Protein AF-A0A936AR29-F1 (afdb_monomer_lite)

Foldseek 3Di:
DFDADPPPRHTPDDDDQQAWDCDPVRDTWGFWDADDDDWDDDPQKIWGFGAPPPVPTRGIGDIDIDHPDDD

pLDDT: mean 94.22, std 6.65, range [55.06, 98.56]

Structure (mmCIF, N/CA/C/O backbone):
data_AF-A0A936AR29-F1
#
_entry.id   AF-A0A936AR29-F1
#
loop_
_atom_site.group_PDB
_atom_site.id
_atom_site.type_symbol
_atom_site.label_atom_id
_atom_site.label_alt_id
_atom_site.label_comp_id
_atom_site.label_asym_id
_atom_site.label_entity_id
_atom_site.label_seq_id
_atom_site.pdbx_PDB_ins_code
_atom_site.Cartn_x
_atom_site.Cartn_y
_atom_site.Cartn_z
_atom_site.occupancy
_atom_site.B_iso_or_equiv
_atom_site.auth_seq_id
_atom_site.auth_comp_id
_atom_site.auth_asym_id
_atom_site.auth_atom_id
_atom_site.pdbx_PDB_model_num
ATOM 1 N N . MET A 1 1 ? 3.954 2.578 -4.069 1.00 92.75 1 MET A N 1
ATOM 2 C CA . MET A 1 1 ? 3.466 1.301 -4.634 1.00 92.75 1 MET A CA 1
ATOM 3 C C . MET A 1 1 ? 2.878 1.593 -5.997 1.00 92.75 1 MET A C 1
ATOM 5 O O . MET A 1 1 ? 2.065 2.498 -6.087 1.00 92.75 1 MET A O 1
ATOM 9 N N . ARG A 1 2 ? 3.269 0.850 -7.036 1.00 96.00 2 ARG A N 1
ATOM 10 C CA . ARG A 1 2 ? 2.750 1.050 -8.396 1.00 96.00 2 ARG A CA 1
ATOM 11 C C . ARG A 1 2 ? 2.069 -0.202 -8.909 1.00 96.00 2 ARG A C 1
ATOM 13 O O . ARG A 1 2 ? 2.588 -1.299 -8.721 1.00 96.00 2 ARG A O 1
ATOM 20 N N . ALA A 1 3 ? 0.950 -0.018 -9.597 1.00 95.94 3 ALA A N 1
ATOM 21 C CA . ALA A 1 3 ? 0.371 -1.034 -10.460 1.00 95.94 3 ALA A CA 1
ATOM 22 C C . ALA A 1 3 ? 0.652 -0.666 -11.917 1.00 95.94 3 ALA A C 1
ATOM 24 O O . ALA A 1 3 ? 0.531 0.497 -12.317 1.00 95.94 3 ALA A O 1
ATOM 25 N N . PHE A 1 4 ? 1.015 -1.669 -12.708 1.00 97.69 4 PHE A N 1
ATOM 26 C CA . PHE A 1 4 ? 1.339 -1.518 -14.119 1.00 97.69 4 PHE A CA 1
ATOM 27 C C . PHE A 1 4 ? 0.316 -2.268 -14.969 1.00 97.69 4 PHE A C 1
ATOM 29 O O . PHE A 1 4 ? -0.175 -3.330 -14.587 1.00 97.69 4 PHE A O 1
ATOM 36 N N . SER A 1 5 ? 0.001 -1.711 -16.132 1.00 98.06 5 SER A N 1
ATOM 37 C CA . SER A 1 5 ? -0.779 -2.389 -17.161 1.00 98.06 5 SER A CA 1
ATOM 38 C C . SER A 1 5 ? -0.030 -3.627 -17.647 1.00 98.06 5 SER A C 1
ATOM 40 O O . SER A 1 5 ? 1.135 -3.551 -18.033 1.00 98.06 5 SER A O 1
ATOM 42 N N . THR A 1 6 ? -0.718 -4.766 -17.695 1.00 97.69 6 THR A N 1
ATOM 43 C CA . THR A 1 6 ? -0.151 -6.021 -18.211 1.00 97.69 6 THR A CA 1
ATOM 44 C C . THR A 1 6 ? 0.032 -6.019 -19.729 1.00 97.69 6 THR A C 1
ATOM 46 O O . THR A 1 6 ? 0.702 -6.900 -20.257 1.00 97.69 6 THR A O 1
ATOM 49 N N . LYS A 1 7 ? -0.558 -5.048 -20.440 1.00 98.44 7 LYS A N 1
ATOM 50 C CA . LYS A 1 7 ? -0.490 -4.953 -21.906 1.00 98.44 7 LYS A CA 1
ATOM 51 C C . LYS A 1 7 ? 0.780 -4.263 -22.394 1.00 98.44 7 LYS A C 1
ATOM 53 O O . LYS A 1 7 ? 1.343 -4.667 -23.401 1.00 98.44 7 LYS A O 1
ATOM 58 N N . ASP A 1 8 ? 1.180 -3.196 -21.710 1.00 98.0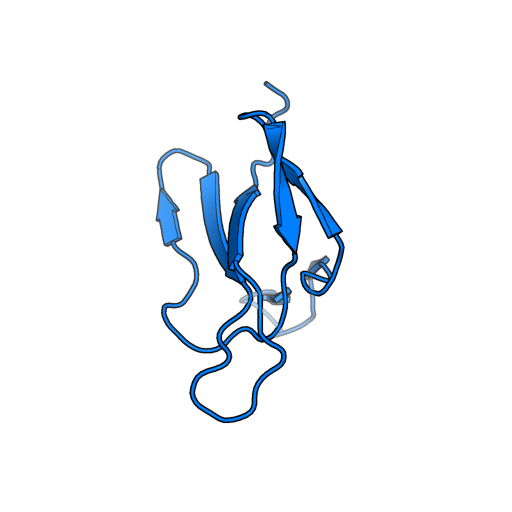6 8 ASP A N 1
ATOM 59 C CA . ASP A 1 8 ? 2.184 -2.238 -22.193 1.00 98.06 8 ASP A CA 1
ATOM 60 C C . ASP A 1 8 ? 3.113 -1.708 -21.087 1.00 98.06 8 ASP A C 1
ATOM 62 O O . ASP A 1 8 ? 3.968 -0.867 -21.352 1.00 98.06 8 ASP A 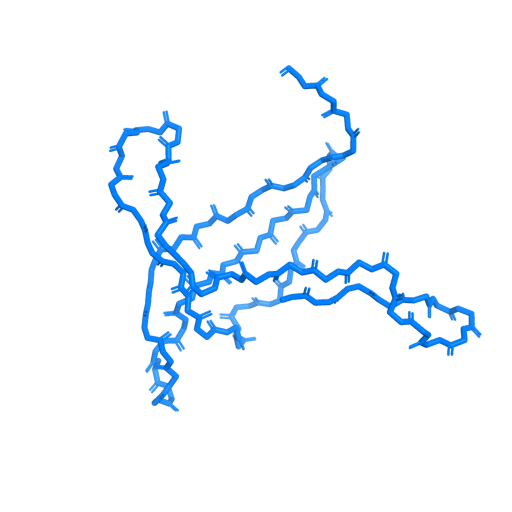O 1
ATOM 66 N N . GLY A 1 9 ? 2.971 -2.172 -19.841 1.00 98.25 9 GLY A N 1
ATOM 67 C CA . GLY A 1 9 ? 3.859 -1.798 -18.739 1.00 98.25 9 GLY A CA 1
ATOM 68 C C . GLY A 1 9 ? 3.719 -0.353 -18.261 1.00 98.25 9 GLY A C 1
ATOM 69 O O . GLY A 1 9 ? 4.496 0.078 -17.411 1.00 98.25 9 GLY A O 1
ATOM 70 N N . ARG A 1 10 ? 2.740 0.417 -18.753 1.00 98.56 10 ARG A N 1
ATOM 71 C CA . ARG A 1 10 ? 2.509 1.778 -18.251 1.00 98.56 10 ARG A CA 1
ATOM 72 C C . ARG A 1 10 ? 1.948 1.742 -16.831 1.00 98.56 10 ARG A C 1
ATOM 74 O O . ARG A 1 10 ? 1.180 0.845 -16.481 1.00 98.56 10 ARG A O 1
ATOM 81 N N . VAL A 1 11 ? 2.285 2.742 -16.023 1.00 98.06 11 VAL A N 1
ATOM 82 C CA . VAL A 1 11 ? 1.709 2.902 -14.680 1.00 98.06 11 VAL A CA 1
ATOM 83 C C . VAL A 1 11 ? 0.214 3.208 -14.811 1.00 98.06 11 VAL A C 1
ATOM 85 O O . VAL A 1 11 ? -0.172 4.116 -15.545 1.00 98.06 11 VAL A O 1
ATOM 88 N N . ILE A 1 12 ? -0.622 2.444 -14.109 1.00 97.19 12 ILE A N 1
ATOM 89 C CA . ILE A 1 12 ? -2.083 2.639 -14.057 1.00 97.19 12 ILE A CA 1
ATOM 90 C C . ILE A 1 12 ? -2.567 3.101 -12.682 1.00 97.19 12 ILE A C 1
ATOM 92 O O . ILE A 1 12 ? -3.676 3.611 -12.565 1.00 97.19 12 ILE A O 1
ATOM 96 N N . TRP A 1 13 ? -1.736 2.947 -11.653 1.00 96.81 13 TRP A N 1
ATOM 97 C CA . TRP A 1 13 ? -1.988 3.450 -10.310 1.00 96.81 13 TRP A CA 1
ATOM 98 C C . TRP A 1 13 ? -0.657 3.622 -9.578 1.00 96.81 13 TRP A C 1
ATOM 100 O O . TRP A 1 13 ? 0.238 2.783 -9.717 1.00 96.81 13 TRP A O 1
ATOM 110 N N . ASP A 1 14 ? -0.530 4.700 -8.811 1.00 96.75 14 ASP A N 1
ATOM 111 C CA . ASP A 1 14 ? 0.601 4.957 -7.923 1.00 96.75 14 ASP A CA 1
ATOM 112 C C . ASP A 1 14 ? 0.065 5.475 -6.589 1.00 96.75 14 ASP A C 1
ATOM 114 O O . ASP A 1 14 ? -0.876 6.271 -6.545 1.00 96.75 14 ASP A O 1
ATOM 118 N N . TYR A 1 15 ? 0.661 5.004 -5.505 1.00 96.19 15 TYR A N 1
ATOM 119 C CA . TYR A 1 15 ? 0.309 5.401 -4.158 1.00 96.19 15 TYR A CA 1
ATOM 120 C C . TYR A 1 15 ? 1.546 5.442 -3.273 1.00 96.19 15 TYR A C 1
ATOM 122 O O . TYR A 1 15 ? 2.230 4.428 -3.086 1.00 96.19 15 TYR A O 1
ATOM 130 N N . ASP A 1 16 ? 1.814 6.611 -2.699 1.00 96.81 16 ASP A N 1
ATOM 131 C CA . ASP A 1 16 ? 2.900 6.779 -1.745 1.00 96.81 16 ASP A CA 1
ATOM 132 C C . ASP A 1 16 ? 2.517 6.188 -0.382 1.00 96.81 16 ASP A C 1
ATOM 134 O O . ASP A 1 16 ? 1.575 6.633 0.284 1.00 96.81 16 ASP A O 1
ATOM 138 N N . THR A 1 17 ? 3.253 5.149 0.016 1.00 96.44 17 THR A N 1
ATOM 139 C CA . THR A 1 17 ? 3.048 4.459 1.289 1.00 96.44 17 THR A CA 1
ATOM 140 C C . THR A 1 17 ? 3.834 5.094 2.436 1.00 96.44 17 THR A C 1
ATOM 142 O O . THR A 1 17 ? 3.547 4.809 3.592 1.00 96.44 17 THR A O 1
ATOM 145 N N . ALA A 1 18 ? 4.833 5.937 2.164 1.00 96.69 18 ALA A N 1
ATOM 146 C CA . ALA A 1 18 ? 5.777 6.441 3.161 1.00 96.69 18 ALA A CA 1
ATOM 147 C C . ALA A 1 18 ? 5.247 7.675 3.917 1.00 96.69 18 ALA A C 1
ATOM 149 O O . ALA A 1 18 ? 5.883 8.727 3.962 1.00 96.69 18 ALA A O 1
ATOM 150 N N . ARG A 1 19 ? 4.067 7.545 4.533 1.00 97.06 19 ARG A N 1
ATOM 151 C CA . ARG A 1 19 ? 3.386 8.625 5.265 1.00 97.06 19 ARG A CA 1
ATOM 152 C C . ARG A 1 19 ? 2.802 8.158 6.594 1.00 97.06 19 ARG A C 1
ATOM 154 O O . ARG A 1 19 ? 2.810 6.967 6.906 1.00 97.06 19 ARG A O 1
ATOM 161 N N . GLU A 1 20 ? 2.305 9.107 7.378 1.00 98.00 20 GLU A N 1
ATOM 162 C CA . GLU A 1 20 ? 1.538 8.823 8.592 1.00 98.00 20 GLU A CA 1
ATOM 163 C C . GLU A 1 20 ? 0.105 8.389 8.257 1.00 98.00 20 GLU A C 1
ATOM 165 O O . GLU A 1 20 ? -0.496 8.850 7.284 1.00 98.00 20 GLU A O 1
ATOM 170 N N . TYR A 1 21 ? -0.439 7.495 9.081 1.00 97.25 21 TYR A N 1
ATOM 171 C CA . TYR A 1 21 ? -1.772 6.929 8.928 1.00 97.25 21 TYR A CA 1
ATOM 172 C C . TYR A 1 21 ? -2.541 6.971 10.245 1.00 97.25 21 TYR A C 1
ATOM 174 O O . TYR A 1 21 ? -2.058 6.509 11.283 1.00 97.25 21 TYR A O 1
ATOM 182 N N . GLN A 1 22 ? -3.787 7.434 10.158 1.00 96.19 22 GLN A N 1
ATOM 183 C CA . GLN A 1 22 ? -4.812 7.131 11.146 1.00 96.19 22 GLN A CA 1
ATOM 184 C C . GLN A 1 22 ? -5.426 5.778 10.782 1.00 96.19 22 GLN A C 1
ATOM 186 O O . GLN A 1 22 ? -6.017 5.629 9.713 1.00 96.19 22 GLN A O 1
ATOM 191 N N . THR A 1 23 ? -5.249 4.775 11.638 1.00 96.31 23 THR A N 1
ATOM 192 C CA . THR A 1 23 ? -5.749 3.421 11.368 1.00 96.31 23 THR A CA 1
ATOM 193 C C . THR A 1 23 ? -7.155 3.217 11.927 1.00 96.31 23 THR A C 1
ATOM 195 O O . THR A 1 23 ? -7.603 3.931 12.828 1.00 96.31 23 THR A O 1
ATOM 198 N N . VAL A 1 24 ? -7.847 2.198 11.412 1.00 94.69 24 VAL A N 1
ATOM 199 C CA . VAL A 1 24 ? -9.224 1.853 11.802 1.00 94.69 24 VAL A CA 1
ATOM 200 C C . VAL A 1 24 ? -9.361 1.418 13.263 1.00 94.69 24 VAL A C 1
ATOM 202 O O . VAL A 1 24 ? -10.430 1.569 13.841 1.00 94.69 24 VAL A O 1
ATOM 205 N N . ASN A 1 25 ? -8.289 0.907 13.878 1.00 94.75 25 ASN A N 1
ATOM 206 C CA . ASN A 1 25 ? -8.270 0.555 15.301 1.00 94.75 25 ASN A CA 1
ATOM 207 C C . ASN A 1 25 ? -7.723 1.692 16.188 1.00 94.75 25 ASN A C 1
ATOM 209 O O . ASN A 1 25 ? -7.484 1.480 17.374 1.00 94.75 25 ASN A O 1
ATOM 213 N N . GLY A 1 26 ? -7.496 2.883 15.626 1.00 95.62 26 GLY A N 1
ATOM 214 C CA . GLY A 1 26 ? -7.028 4.062 16.354 1.00 95.62 26 GLY A CA 1
ATOM 215 C C . GLY A 1 26 ? -5.518 4.117 16.606 1.00 95.62 26 GLY A C 1
ATOM 216 O O . GLY A 1 26 ? -5.023 5.162 17.032 1.00 95.62 26 GLY A O 1
ATOM 217 N N . ALA A 1 27 ? -4.766 3.048 16.326 1.00 96.12 27 ALA A N 1
ATOM 218 C CA . ALA A 1 27 ? -3.320 3.042 16.500 1.00 96.12 27 ALA A CA 1
ATOM 219 C C . ALA A 1 27 ? -2.645 3.990 15.497 1.00 96.12 27 ALA A C 1
ATOM 221 O O . ALA A 1 27 ? -2.982 4.019 14.310 1.00 96.12 27 ALA A O 1
ATOM 222 N N . LYS A 1 28 ? -1.652 4.756 15.952 1.00 95.75 28 LYS A N 1
ATOM 223 C CA . LYS A 1 28 ? -0.811 5.526 15.033 1.00 95.75 28 LYS A CA 1
ATOM 224 C C . LYS A 1 28 ? 0.041 4.559 14.226 1.00 95.75 28 LYS A C 1
ATOM 226 O O . LYS A 1 28 ? 0.678 3.677 14.798 1.00 95.75 28 LYS A O 1
ATOM 231 N N . ALA A 1 29 ? 0.075 4.755 12.918 1.00 97.56 29 ALA A N 1
ATOM 232 C CA . ALA A 1 29 ? 0.901 3.962 12.029 1.00 97.56 29 ALA A CA 1
ATOM 233 C C . ALA A 1 29 ? 1.650 4.870 11.059 1.00 97.56 29 ALA A C 1
ATOM 235 O O . ALA A 1 29 ? 1.238 5.995 10.772 1.00 97.56 29 ALA A O 1
ATOM 236 N N . ARG A 1 30 ? 2.770 4.373 10.552 1.00 97.88 30 ARG A N 1
ATOM 237 C CA . ARG A 1 30 ? 3.582 5.063 9.554 1.00 97.88 30 ARG A CA 1
ATOM 238 C C . ARG A 1 30 ? 4.090 4.026 8.575 1.00 97.88 30 ARG A C 1
ATOM 240 O O . ARG A 1 30 ? 4.607 3.001 9.008 1.00 97.88 30 ARG A O 1
ATOM 247 N N . GLY A 1 31 ? 3.941 4.276 7.284 1.00 97.38 31 GLY A N 1
ATOM 248 C CA . GLY A 1 31 ? 4.568 3.431 6.276 1.00 97.38 31 GLY A CA 1
ATOM 249 C C . GLY A 1 31 ? 5.996 3.866 5.959 1.00 97.38 31 GLY A C 1
ATOM 250 O O . GLY A 1 31 ? 6.505 4.868 6.458 1.00 97.38 31 GLY A O 1
ATOM 251 N N . GLY A 1 32 ? 6.649 3.095 5.106 1.00 96.56 32 GLY A N 1
ATOM 252 C CA . GLY A 1 32 ? 8.028 3.309 4.698 1.00 96.56 32 GLY A CA 1
ATOM 253 C C . GLY A 1 32 ? 8.384 2.425 3.512 1.00 96.56 32 GLY A C 1
ATOM 254 O O . GLY A 1 32 ? 7.563 2.222 2.613 1.00 96.56 32 GLY A O 1
ATOM 255 N N . SER A 1 33 ? 9.602 1.890 3.515 1.00 95.88 33 SER A N 1
ATOM 256 C CA . SER A 1 33 ? 10.111 1.051 2.431 1.00 95.88 33 SER A CA 1
ATOM 257 C C . SER A 1 33 ? 9.242 -0.188 2.199 1.00 95.88 33 SER A C 1
ATOM 259 O O . SER A 1 33 ? 8.680 -0.771 3.132 1.00 95.88 33 SER A O 1
ATOM 261 N N . LEU 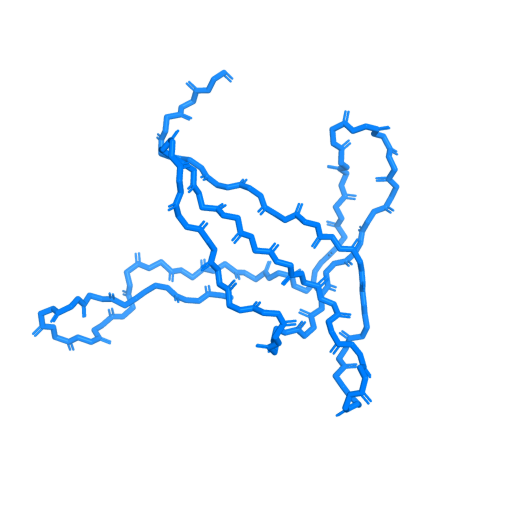A 1 34 ? 9.139 -0.569 0.926 1.00 94.88 34 LEU A N 1
ATOM 262 C CA . LEU A 1 34 ? 8.463 -1.769 0.446 1.00 94.88 34 LEU A CA 1
ATOM 263 C C . LEU A 1 34 ? 9.543 -2.737 -0.038 1.00 94.88 34 LEU A C 1
ATOM 265 O O . LEU A 1 34 ? 10.339 -2.360 -0.895 1.00 94.88 34 LEU A O 1
ATOM 269 N N . ASP A 1 35 ? 9.575 -3.941 0.521 1.00 91.12 35 ASP A N 1
ATOM 270 C CA . ASP A 1 35 ? 10.560 -4.968 0.167 1.00 91.12 35 ASP A CA 1
ATOM 271 C C . ASP A 1 35 ? 9.879 -6.347 0.124 1.00 91.12 35 ASP A C 1
ATOM 273 O O . ASP A 1 35 ? 9.349 -6.738 -0.916 1.00 91.12 35 ASP A O 1
ATOM 277 N N . ALA A 1 36 ? 9.752 -7.025 1.270 1.00 82.19 36 ALA A N 1
A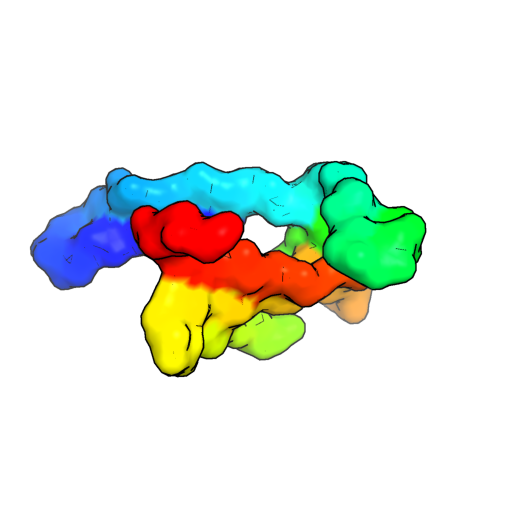TOM 278 C CA . ALA A 1 36 ? 9.041 -8.296 1.390 1.00 82.19 36 ALA A CA 1
ATOM 279 C C . ALA A 1 36 ? 8.068 -8.313 2.590 1.00 82.19 36 ALA A C 1
ATOM 281 O O . ALA A 1 36 ? 8.327 -7.652 3.599 1.00 82.19 36 ALA A O 1
ATOM 282 N N . PRO A 1 37 ? 6.974 -9.101 2.531 1.00 86.38 37 PRO A N 1
ATOM 283 C CA . PRO A 1 37 ? 6.452 -9.811 1.358 1.00 86.38 37 PRO A CA 1
ATOM 284 C C . PRO A 1 37 ? 5.725 -8.871 0.376 1.00 86.38 37 PRO A C 1
ATOM 286 O O . PRO A 1 37 ? 5.340 -7.757 0.730 1.00 86.38 37 PRO A O 1
ATOM 289 N N . GLY A 1 38 ? 5.520 -9.342 -0.860 1.00 89.94 38 GLY A N 1
ATOM 290 C CA . GLY A 1 38 ? 4.743 -8.628 -1.881 1.00 89.94 38 GLY A CA 1
ATOM 291 C C . GLY A 1 38 ? 3.244 -8.501 -1.547 1.00 89.94 38 GLY A C 1
ATOM 292 O O . GLY A 1 38 ? 2.775 -9.061 -0.553 1.00 89.94 38 GLY A O 1
ATOM 293 N N . PRO A 1 39 ? 2.472 -7.766 -2.371 1.00 94.56 39 PRO A N 1
ATOM 294 C CA . PRO A 1 39 ? 1.046 -7.552 -2.139 1.00 94.56 39 PRO A CA 1
ATOM 295 C C . PRO A 1 39 ? 0.225 -8.841 -2.295 1.00 94.56 39 PRO A C 1
ATOM 297 O O . PRO A 1 39 ? 0.530 -9.689 -3.133 1.00 94.56 39 PRO A O 1
ATOM 300 N N . VAL A 1 40 ? -0.865 -8.949 -1.534 1.00 96.62 40 VAL A N 1
ATOM 301 C CA . VAL A 1 40 ? -1.838 -10.052 -1.609 1.00 96.62 40 VAL A CA 1
ATOM 302 C C . VAL A 1 40 ? -3.162 -9.522 -2.143 1.00 96.62 40 VAL A C 1
ATOM 304 O O . VAL A 1 40 ? -3.665 -8.523 -1.639 1.00 96.62 40 VAL A O 1
ATOM 307 N N . VAL A 1 41 ? -3.750 -10.203 -3.130 1.00 95.31 41 VAL A N 1
ATOM 308 C CA . VAL A 1 41 ? -5.080 -9.874 -3.667 1.00 95.31 41 VAL A CA 1
ATOM 309 C C . VAL A 1 41 ? -6.053 -11.000 -3.328 1.00 95.31 41 VAL A C 1
ATOM 311 O O . VAL A 1 41 ? -5.864 -12.130 -3.775 1.00 95.31 41 VAL A O 1
ATOM 314 N N . ALA A 1 42 ? -7.078 -10.709 -2.528 1.00 96.00 42 ALA A N 1
ATOM 315 C CA . ALA A 1 42 ? -8.063 -11.695 -2.085 1.00 96.00 42 ALA A CA 1
ATOM 316 C C . ALA A 1 42 ? -9.398 -11.032 -1.718 1.00 96.00 42 ALA A C 1
ATOM 318 O O . ALA A 1 42 ? -9.422 -9.970 -1.103 1.00 96.00 42 ALA A O 1
ATOM 319 N N . GLY A 1 43 ? -10.519 -11.666 -2.081 1.00 94.06 43 GLY A N 1
ATOM 320 C CA . GLY A 1 43 ? -11.858 -11.224 -1.664 1.00 94.06 43 GLY A CA 1
ATOM 321 C C . GLY A 1 43 ? -12.233 -9.796 -2.087 1.00 94.06 43 GLY A C 1
ATOM 322 O O . GLY A 1 43 ? -12.952 -9.128 -1.352 1.00 94.06 43 GLY A O 1
ATOM 323 N N . GLY A 1 44 ? -11.714 -9.314 -3.223 1.00 94.56 44 GLY A N 1
ATOM 324 C CA . GLY A 1 44 ? -11.923 -7.939 -3.705 1.00 94.56 44 GLY A CA 1
ATOM 325 C C . GLY A 1 44 ? -10.963 -6.896 -3.119 1.00 94.56 44 GLY A C 1
ATOM 326 O O . GLY A 1 44 ? -11.031 -5.732 -3.496 1.00 94.56 44 GLY A O 1
ATOM 327 N N . TRP A 1 45 ? -10.043 -7.307 -2.243 1.00 96.38 45 TRP A N 1
ATOM 328 C CA . TRP A 1 45 ? -9.083 -6.422 -1.587 1.00 96.38 45 TRP A CA 1
ATOM 329 C C . TRP A 1 45 ? -7.656 -6.657 -2.064 1.00 96.38 45 TRP A C 1
ATOM 331 O O . TRP A 1 45 ? -7.273 -7.781 -2.394 1.00 96.38 45 TRP A O 1
ATOM 341 N N . LEU A 1 46 ? -6.853 -5.595 -2.019 1.00 96.00 46 LEU A N 1
ATOM 342 C CA . LEU A 1 46 ? -5.398 -5.635 -2.114 1.00 96.00 46 LEU A CA 1
ATOM 343 C C . LEU A 1 46 ? -4.789 -5.256 -0.763 1.00 96.00 46 LEU A C 1
ATOM 345 O O . LEU A 1 46 ? -5.057 -4.172 -0.250 1.00 96.00 46 LEU A O 1
ATOM 349 N N . TYR A 1 47 ? -3.938 -6.125 -0.225 1.00 96.44 47 TYR A N 1
ATOM 350 C CA . TYR A 1 47 ? -3.234 -5.943 1.041 1.00 96.44 47 TYR A CA 1
ATOM 351 C C . TYR A 1 47 ? -1.732 -5.780 0.820 1.00 96.44 47 TYR A C 1
ATOM 353 O O . TYR A 1 47 ? -1.138 -6.512 0.027 1.00 96.44 47 TYR A O 1
ATOM 361 N N . LEU A 1 48 ? -1.105 -4.849 1.541 1.00 96.62 48 LEU A N 1
ATOM 362 C CA . LEU A 1 48 ? 0.329 -4.572 1.438 1.00 96.62 48 LEU A CA 1
ATOM 363 C C . LEU A 1 48 ? 0.910 -4.117 2.781 1.00 96.62 48 LEU A C 1
ATOM 365 O O . LEU A 1 48 ? 0.372 -3.210 3.415 1.00 96.62 48 LEU A O 1
ATOM 369 N N . ASN A 1 49 ? 2.045 -4.697 3.177 1.00 95.75 49 ASN A N 1
ATOM 370 C CA . ASN A 1 49 ? 2.835 -4.210 4.308 1.00 95.75 49 ASN A CA 1
ATOM 371 C C . ASN A 1 49 ? 3.763 -3.073 3.869 1.00 95.75 49 ASN A C 1
ATOM 373 O O . ASN A 1 49 ? 4.355 -3.132 2.791 1.00 95.75 49 ASN A O 1
ATOM 377 N N . SER A 1 50 ? 3.924 -2.060 4.719 1.00 96.62 50 SER A N 1
ATOM 378 C CA . SER A 1 50 ? 4.845 -0.951 4.474 1.00 96.62 50 SER A CA 1
ATOM 379 C C . SER A 1 50 ? 5.665 -0.606 5.712 1.00 96.62 50 SER A C 1
ATOM 381 O O . SER A 1 50 ? 5.133 -0.545 6.822 1.00 96.62 50 SER A O 1
ATOM 383 N N . GLY A 1 51 ? 6.962 -0.353 5.499 1.00 96.00 51 GLY A N 1
ATOM 384 C CA . GLY A 1 51 ? 7.907 -0.007 6.561 1.00 96.00 51 GLY A CA 1
ATOM 385 C C . GLY A 1 51 ? 9.010 -1.035 6.805 1.00 96.00 51 GLY A C 1
ATOM 386 O O . GLY A 1 51 ? 9.507 -1.142 7.926 1.00 96.00 51 GLY A O 1
ATOM 387 N N . TYR A 1 52 ? 9.400 -1.801 5.784 1.00 94.19 52 TYR A N 1
ATOM 388 C CA . TYR A 1 52 ? 10.431 -2.826 5.922 1.00 94.19 52 TYR A CA 1
ATOM 389 C C . TYR A 1 52 ? 11.823 -2.193 6.107 1.00 94.19 52 TYR A C 1
ATOM 391 O O . TYR A 1 52 ? 12.471 -1.776 5.148 1.00 94.19 52 TYR A O 1
ATOM 399 N N . GLY A 1 53 ? 12.276 -2.098 7.361 1.00 92.81 53 GLY A N 1
ATOM 400 C CA . GLY A 1 53 ? 13.527 -1.420 7.732 1.00 92.81 53 GLY A CA 1
ATOM 401 C C . GLY A 1 53 ? 14.772 -2.311 7.824 1.00 92.81 53 GLY A C 1
ATOM 402 O O . GLY A 1 53 ? 15.859 -1.797 8.068 1.00 92.81 53 GLY A O 1
ATOM 403 N N . TYR A 1 54 ? 14.646 -3.632 7.651 1.00 89.19 54 TYR A N 1
ATOM 404 C CA . TYR A 1 54 ? 15.718 -4.587 7.981 1.00 89.19 54 TYR A CA 1
ATOM 405 C C . TYR A 1 54 ? 17.000 -4.403 7.143 1.00 89.19 54 TYR A C 1
ATOM 407 O O . TYR A 1 54 ? 18.096 -4.640 7.641 1.00 89.19 54 TYR A O 1
ATOM 415 N N . TRP A 1 55 ? 16.884 -3.906 5.907 1.00 90.38 55 TRP A N 1
ATOM 416 C CA . TRP A 1 55 ? 18.012 -3.673 4.990 1.00 90.38 55 TRP A CA 1
ATOM 417 C C . TRP A 1 55 ? 18.343 -2.187 4.787 1.00 90.38 55 TRP A C 1
ATOM 419 O O . TRP A 1 55 ? 18.671 -1.757 3.685 1.00 90.38 55 TRP A O 1
ATOM 429 N N . GLY A 1 56 ? 18.211 -1.373 5.840 1.00 91.38 56 GLY A N 1
ATOM 430 C CA . GLY A 1 56 ? 18.450 0.076 5.762 1.00 91.38 56 GLY A CA 1
ATOM 431 C C . GLY A 1 56 ? 17.342 0.853 5.040 1.00 91.38 56 GLY A C 1
ATOM 432 O O . GLY A 1 56 ? 17.508 2.033 4.736 1.00 91.38 56 GLY A O 1
ATOM 433 N N . GLY A 1 57 ? 16.207 0.200 4.772 1.00 93.25 57 GLY A N 1
ATOM 434 C CA . GLY A 1 57 ? 14.999 0.849 4.276 1.00 93.25 57 GLY A CA 1
ATOM 435 C C . GLY A 1 57 ? 14.391 1.798 5.309 1.00 93.25 57 GLY A C 1
ATOM 436 O O . GLY A 1 57 ? 14.665 1.706 6.506 1.00 93.25 57 GLY A O 1
ATOM 437 N N . MET A 1 58 ? 13.526 2.703 4.854 1.00 96.38 58 MET A N 1
ATOM 438 C CA . MET A 1 58 ? 12.759 3.572 5.738 1.00 96.38 58 MET A CA 1
ATOM 439 C C . MET A 1 58 ? 11.835 2.705 6.609 1.00 96.38 58 MET A C 1
ATOM 441 O O . MET A 1 58 ? 10.934 2.057 6.063 1.00 96.38 58 MET A O 1
ATOM 445 N N . PRO A 1 59 ? 12.035 2.671 7.939 1.00 95.88 59 PRO A N 1
ATOM 446 C CA . PRO A 1 59 ? 11.234 1.832 8.810 1.00 95.88 59 PRO A CA 1
ATOM 447 C C . PRO A 1 59 ? 9.819 2.393 8.953 1.00 95.88 59 PRO A C 1
ATOM 449 O O . PRO A 1 59 ? 9.571 3.591 8.802 1.00 95.88 59 PRO A O 1
ATOM 452 N N . GLY A 1 60 ? 8.897 1.508 9.295 1.00 95.44 60 GLY A N 1
ATOM 453 C CA . GLY A 1 60 ? 7.501 1.817 9.548 1.00 95.44 60 GLY A CA 1
ATOM 454 C C . GLY A 1 60 ? 6.766 0.557 9.983 1.00 95.44 60 GLY A C 1
ATOM 455 O O . GLY A 1 60 ? 7.350 -0.522 10.070 1.00 95.44 60 GLY A O 1
ATOM 456 N N . ASN A 1 61 ? 5.483 0.692 10.275 1.00 95.62 61 ASN A N 1
ATOM 457 C CA . ASN A 1 61 ? 4.623 -0.444 10.542 1.00 95.62 61 ASN A CA 1
ATOM 458 C C . ASN A 1 61 ? 3.185 -0.068 10.199 1.00 95.62 61 ASN A C 1
ATOM 460 O O . ASN A 1 61 ? 2.515 0.629 10.964 1.00 95.62 61 ASN A O 1
ATOM 464 N N . VAL A 1 62 ? 2.736 -0.492 9.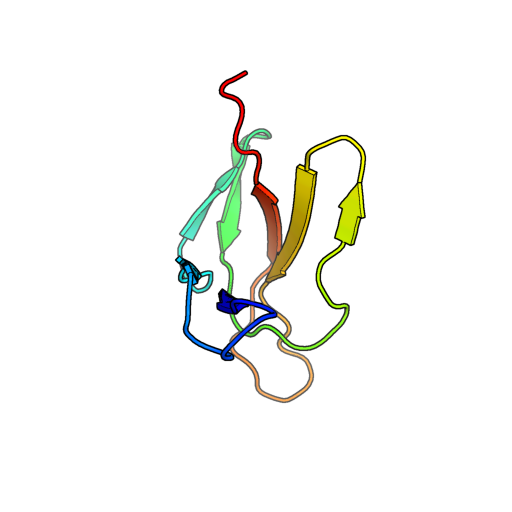022 1.00 96.56 62 VAL A N 1
ATOM 465 C CA . VAL A 1 62 ? 1.339 -0.375 8.614 1.00 96.56 62 VAL A CA 1
ATOM 466 C C . VAL A 1 62 ? 0.984 -1.481 7.624 1.00 96.56 62 VAL A C 1
ATOM 46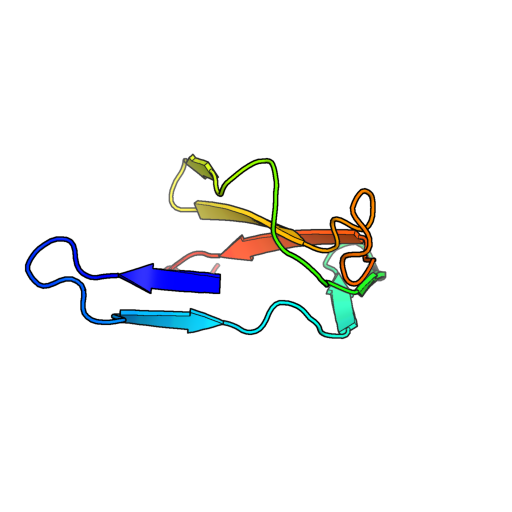8 O O . VAL A 1 62 ? 1.734 -1.758 6.685 1.00 96.56 62 VAL A O 1
ATOM 471 N N . LEU A 1 63 ? -0.187 -2.085 7.827 1.00 96.31 63 LEU A N 1
ATOM 472 C CA . LEU A 1 63 ? -0.862 -2.902 6.826 1.00 96.31 63 LEU A CA 1
ATOM 473 C C . LEU A 1 63 ? -1.889 -2.024 6.111 1.00 96.31 63 LEU A C 1
ATOM 475 O O . LEU A 1 63 ? -2.792 -1.474 6.743 1.00 96.31 63 LEU A O 1
ATOM 479 N N . LEU A 1 64 ? -1.745 -1.889 4.799 1.00 96.38 64 LEU A N 1
ATOM 480 C CA . LEU A 1 64 ? -2.657 -1.134 3.948 1.00 96.38 64 LEU A CA 1
ATOM 481 C C . LEU A 1 64 ? -3.613 -2.095 3.245 1.00 96.38 64 LEU A C 1
ATOM 483 O O . LEU A 1 64 ? -3.188 -3.153 2.785 1.00 96.38 64 LEU A O 1
ATOM 487 N N . ALA A 1 65 ? -4.883 -1.705 3.149 1.00 96.25 65 ALA A N 1
ATOM 488 C CA . ALA A 1 65 ? -5.928 -2.439 2.446 1.00 96.25 65 ALA A CA 1
ATOM 489 C C . ALA A 1 65 ? -6.640 -1.500 1.465 1.00 96.25 65 ALA A C 1
ATOM 491 O O . ALA A 1 65 ? -7.063 -0.410 1.850 1.00 96.25 65 ALA A O 1
ATOM 492 N N . PHE A 1 66 ? -6.769 -1.922 0.210 1.00 95.81 66 PHE A N 1
ATOM 493 C CA . PHE A 1 66 ? -7.391 -1.151 -0.865 1.00 95.81 66 PHE A CA 1
ATOM 494 C C . PHE A 1 66 ? -8.510 -1.962 -1.521 1.00 95.81 66 PHE A C 1
ATOM 496 O O . PHE A 1 66 ? -8.361 -3.169 -1.709 1.00 95.81 66 PHE A O 1
ATOM 503 N N . SER A 1 67 ? -9.595 -1.291 -1.899 1.00 94.81 67 SER A N 1
ATOM 504 C CA . SER A 1 67 ? -10.709 -1.830 -2.687 1.00 94.81 67 SER A CA 1
ATOM 505 C C . SER A 1 67 ? -11.185 -0.756 -3.669 1.00 94.81 67 SER A C 1
ATOM 507 O O . SER A 1 67 ? -10.960 0.433 -3.439 1.00 94.81 67 SER A O 1
ATOM 509 N N . VAL A 1 68 ? -11.815 -1.173 -4.768 1.00 91.44 68 VAL A N 1
ATOM 510 C CA . VAL A 1 68 ? -12.496 -0.269 -5.715 1.00 91.44 68 VAL A CA 1
ATOM 511 C C . VAL A 1 68 ? -13.937 0.036 -5.303 1.00 91.44 68 VAL A C 1
ATOM 513 O O . VAL A 1 68 ? -14.521 0.998 -5.789 1.00 91.44 68 VAL A O 1
ATOM 516 N N . GLU A 1 69 ? -14.506 -0.782 -4.421 1.00 85.62 69 GLU A N 1
ATOM 517 C CA . GLU A 1 69 ? -15.841 -0.583 -3.864 1.00 85.62 69 GLU A CA 1
ATOM 518 C C . GLU A 1 69 ? -15.741 0.273 -2.597 1.00 85.62 69 GLU A C 1
ATOM 520 O O . GLU A 1 69 ? -14.947 -0.038 -1.702 1.00 85.62 69 GLU A O 1
ATOM 525 N N . GLU A 1 70 ? -16.559 1.326 -2.505 1.00 64.25 70 GLU A N 1
ATOM 526 C CA . GLU A 1 70 ? -16.843 1.971 -1.221 1.00 64.25 70 GLU A CA 1
ATOM 527 C C . GLU A 1 70 ? -17.643 0.993 -0.350 1.00 64.25 70 GLU A C 1
ATOM 529 O O . GLU A 1 70 ? -18.614 0.389 -0.811 1.00 64.25 70 GLU A O 1
ATOM 534 N N . LYS A 1 71 ? -17.217 0.819 0.902 1.00 55.06 71 LYS A N 1
ATOM 535 C CA . LYS A 1 71 ? -17.999 0.140 1.938 1.00 55.06 71 LYS A CA 1
ATOM 536 C C . LYS A 1 71 ? -18.446 1.136 2.987 1.00 55.06 71 LYS A C 1
ATOM 538 O O . LYS A 1 71 ? -17.606 1.989 3.350 1.00 55.06 71 LYS A O 1
#

Radius of gyration: 13.15 Å; chains: 1; bounding box: 36×20×39 Å

Sequence (71 aa):
MRAFSTKDGRVIWDYDTAREYQTVNGAKARGGSLDAPGPVVAGGWLYLNSGYGYWGGMPGNVLLAFSVEEK

Secondary structure (DSSP, 8-state):
-EEE-TTT--EEEE---SSEEE-TTS-EEE-----SS--EEETTEEEEEE---TTS----BEEEEE-SS--